Protein AF-A0A2L0LQH6-F1 (afdb_monomer_lite)

Radius of gyration: 15.02 Å; chains: 1; bounding box: 19×31×48 Å

Foldseek 3Di:
DDFDFDFLVNDDPPVSVVLCVVVDPPQADPRHGTPVSVVVVVVVVVVVVVVVVVVVVVVVVD

Structure (mmCIF, N/CA/C/O backbone):
data_AF-A0A2L0LQH6-F1
#
_entry.id   AF-A0A2L0LQH6-F1
#
loop_
_atom_site.group_PDB
_atom_site.id
_atom_site.type_symbol
_atom_site.label_atom_id
_atom_site.label_alt_id
_atom_site.label_comp_id
_atom_site.label_asym_id
_atom_site.label_entity_id
_atom_site.label_seq_id
_atom_site.pdbx_PDB_ins_code
_atom_site.Cartn_x
_atom_site.Cartn_y
_atom_site.Cartn_z
_atom_site.occupancy
_atom_site.B_iso_or_equiv
_atom_site.auth_seq_id
_atom_site.auth_comp_id
_atom_site.auth_asym_id
_atom_site.auth_atom_id
_atom_site.pdbx_PDB_model_num
ATOM 1 N N . MET A 1 1 ? -8.357 -20.554 -11.758 1.00 51.47 1 MET A N 1
ATOM 2 C CA . MET A 1 1 ? -8.359 -19.590 -10.640 1.00 51.47 1 MET A CA 1
ATOM 3 C C . MET A 1 1 ? -8.305 -18.209 -11.257 1.00 51.47 1 MET A C 1
ATOM 5 O O . MET A 1 1 ? -7.391 -17.965 -12.031 1.00 51.47 1 MET A O 1
ATOM 9 N N . GLY A 1 2 ? -9.339 -17.391 -11.060 1.00 67.56 2 GLY A N 1
ATOM 10 C CA . GLY A 1 2 ? -9.390 -16.045 -11.632 1.00 67.56 2 GLY A CA 1
ATOM 11 C C . GLY A 1 2 ? -8.638 -15.078 -10.731 1.00 67.56 2 GLY A C 1
ATOM 12 O O . GLY A 1 2 ? -8.832 -15.118 -9.519 1.00 67.56 2 GLY A O 1
ATOM 13 N N . CYS A 1 3 ? -7.778 -14.245 -11.309 1.00 73.94 3 CYS A N 1
ATOM 14 C CA . CYS A 1 3 ? -7.246 -13.096 -10.593 1.00 73.94 3 CYS A CA 1
ATOM 15 C C . CYS A 1 3 ? -8.234 -11.940 -10.762 1.00 73.94 3 CYS A C 1
ATOM 17 O O . CYS A 1 3 ? -8.620 -11.627 -11.890 1.00 73.94 3 CYS A O 1
ATOM 19 N N . TRP A 1 4 ? -8.676 -11.347 -9.657 1.00 84.75 4 TRP A N 1
ATOM 20 C CA . TRP A 1 4 ? -9.560 -10.184 -9.679 1.00 84.75 4 TRP A CA 1
ATOM 21 C C . TRP A 1 4 ? -8.710 -8.919 -9.722 1.00 84.75 4 TRP A C 1
ATOM 23 O O . TRP A 1 4 ? -7.708 -8.827 -9.014 1.00 84.75 4 TRP A O 1
ATOM 33 N N . ILE A 1 5 ? -9.101 -7.959 -10.556 1.00 87.69 5 ILE A N 1
ATOM 34 C CA . ILE A 1 5 ? -8.397 -6.686 -10.729 1.00 87.69 5 ILE A CA 1
ATOM 35 C C . ILE A 1 5 ? -9.309 -5.574 -10.217 1.00 87.69 5 ILE A C 1
ATOM 37 O O . ILE A 1 5 ? -10.475 -5.498 -10.605 1.00 87.69 5 ILE A O 1
ATOM 41 N N . VAL A 1 6 ? -8.770 -4.722 -9.352 1.00 86.62 6 VAL A N 1
ATOM 42 C CA . VAL A 1 6 ? -9.386 -3.465 -8.931 1.00 86.62 6 VAL A CA 1
ATOM 43 C C . VAL A 1 6 ? -8.930 -2.390 -9.901 1.00 86.62 6 VAL A C 1
ATOM 45 O O . VAL A 1 6 ? -7.727 -2.189 -10.086 1.00 86.62 6 VAL A O 1
ATOM 48 N N . ARG A 1 7 ? -9.883 -1.710 -10.540 1.00 87.19 7 ARG A N 1
ATOM 49 C CA . ARG A 1 7 ? -9.547 -0.670 -11.508 1.00 87.19 7 ARG A CA 1
ATOM 50 C C . ARG A 1 7 ? -9.144 0.608 -10.806 1.00 87.19 7 ARG A C 1
ATOM 52 O O . ARG A 1 7 ? -9.704 0.994 -9.784 1.00 87.19 7 ARG A O 1
ATOM 59 N N . ASP A 1 8 ? -8.258 1.337 -11.461 1.00 83.75 8 ASP A N 1
ATOM 60 C CA . ASP A 1 8 ? -7.771 2.645 -11.023 1.00 83.75 8 ASP A CA 1
ATOM 61 C C . ASP A 1 8 ? -8.871 3.701 -10.805 1.00 83.75 8 ASP A C 1
ATOM 63 O O . ASP A 1 8 ? -8.625 4.707 -10.142 1.00 83.75 8 ASP A O 1
ATOM 67 N N . GLN A 1 9 ? -10.046 3.523 -11.411 1.00 86.06 9 GLN A N 1
ATOM 68 C CA . GLN A 1 9 ? -11.209 4.409 -11.265 1.00 86.06 9 GLN A CA 1
ATOM 69 C C . GLN A 1 9 ? -12.083 4.065 -10.050 1.00 86.06 9 GLN A C 1
ATOM 71 O O . GLN A 1 9 ? -12.830 4.918 -9.581 1.00 86.06 9 GLN A O 1
ATOM 76 N N . ASP A 1 10 ? -11.992 2.827 -9.560 1.00 88.25 10 ASP A N 1
ATOM 77 C CA . ASP A 1 10 ? -12.781 2.332 -8.430 1.00 88.25 10 ASP A CA 1
ATOM 78 C C . ASP A 1 10 ? -12.079 2.611 -7.089 1.00 88.25 10 ASP A C 1
ATOM 80 O O . ASP A 1 10 ? -12.699 2.514 -6.030 1.00 88.25 10 ASP A O 1
ATOM 84 N N . ILE A 1 11 ? -10.796 2.997 -7.123 1.00 86.56 11 ILE A N 1
ATOM 85 C CA . ILE A 1 11 ? -10.023 3.381 -5.937 1.00 86.56 11 ILE A CA 1
ATOM 86 C C . ILE A 1 11 ? -10.107 4.904 -5.743 1.00 86.56 11 ILE A C 1
ATOM 88 O O . ILE A 1 11 ? -9.576 5.656 -6.567 1.00 86.56 11 ILE A O 1
ATOM 92 N N . PRO A 1 12 ? -10.720 5.390 -4.650 1.00 88.81 12 PRO A N 1
ATOM 93 C CA . PRO A 1 12 ? -10.791 6.818 -4.370 1.00 88.81 12 PRO A CA 1
ATOM 94 C C . PRO A 1 12 ? -9.427 7.393 -3.954 1.00 88.81 12 PRO A C 1
ATOM 96 O O . PRO A 1 12 ? -8.613 6.736 -3.302 1.00 88.81 12 PRO A O 1
ATOM 99 N N . GLU A 1 13 ? -9.188 8.667 -4.265 1.00 86.94 13 GLU A N 1
ATOM 100 C CA . GLU A 1 13 ? -8.075 9.419 -3.673 1.00 86.94 13 GLU A CA 1
ATOM 101 C C . GLU A 1 13 ? -8.377 9.760 -2.200 1.00 86.94 13 GLU A C 1
ATOM 103 O O . GLU A 1 13 ? -9.537 10.011 -1.863 1.00 86.94 13 GLU A O 1
ATOM 108 N N . PRO A 1 14 ? -7.372 9.781 -1.299 1.00 88.69 14 PRO A N 1
ATOM 109 C CA . PRO A 1 14 ? -5.925 9.661 -1.539 1.00 88.69 14 PRO A CA 1
ATOM 110 C C . PRO A 1 14 ? -5.388 8.216 -1.558 1.00 88.69 14 PRO A C 1
ATOM 112 O O . PRO A 1 14 ? -4.174 8.002 -1.598 1.00 88.69 14 PRO A O 1
ATOM 115 N N . TRP A 1 15 ? -6.260 7.210 -1.460 1.00 85.00 15 TRP A N 1
ATOM 116 C CA . TRP A 1 15 ? -5.845 5.816 -1.296 1.00 85.00 15 TRP A CA 1
ATOM 117 C C . TRP A 1 15 ? -5.140 5.264 -2.522 1.00 85.00 15 TRP A C 1
ATOM 119 O O . TRP A 1 15 ? -4.131 4.583 -2.377 1.00 85.00 15 TRP A O 1
ATOM 129 N N . LY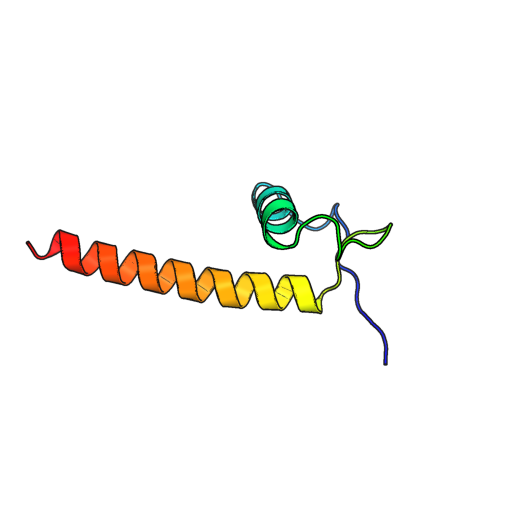S A 1 16 ? -5.605 5.626 -3.717 1.00 86.38 16 LYS A N 1
ATOM 130 C CA . LYS A 1 16 ? -4.939 5.269 -4.970 1.00 86.38 16 LYS A CA 1
ATOM 131 C C . LYS A 1 16 ? -3.493 5.759 -5.009 1.00 86.38 16 LYS A C 1
ATOM 133 O O . LYS A 1 16 ? -2.588 4.976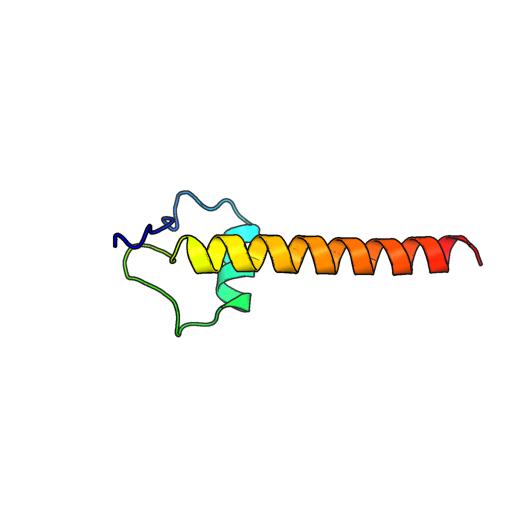 -5.301 1.00 86.38 16 LYS A O 1
ATOM 138 N N . SER A 1 17 ? -3.261 7.027 -4.672 1.00 87.62 17 SER A N 1
ATOM 139 C CA . SER A 1 17 ? -1.909 7.587 -4.614 1.00 87.62 17 SER A CA 1
ATOM 140 C C . SER A 1 17 ? -1.039 6.878 -3.573 1.00 87.62 17 SER A C 1
ATOM 142 O O . SER A 1 17 ? 0.088 6.491 -3.876 1.00 87.62 17 SER A O 1
ATOM 144 N N . ARG A 1 18 ? -1.563 6.641 -2.363 1.00 87.94 18 ARG A N 1
ATOM 145 C CA . ARG A 1 18 ? -0.839 5.919 -1.297 1.00 87.94 18 ARG A CA 1
ATOM 146 C C . ARG A 1 18 ? -0.476 4.497 -1.711 1.00 87.94 18 ARG A C 1
ATOM 148 O O . ARG A 1 18 ? 0.659 4.076 -1.520 1.00 87.94 18 ARG A O 1
ATOM 155 N N . PHE A 1 19 ? -1.420 3.794 -2.318 1.00 85.50 19 PHE A N 1
ATOM 156 C CA . PHE A 1 19 ? -1.243 2.427 -2.780 1.00 85.50 19 PHE A CA 1
ATOM 157 C C . PHE A 1 19 ? -0.220 2.332 -3.916 1.00 85.50 19 PHE A C 1
ATOM 159 O O . PHE A 1 19 ? 0.664 1.480 -3.885 1.00 85.50 19 PHE A O 1
ATOM 166 N N . THR A 1 20 ? -0.259 3.281 -4.857 1.00 83.81 20 THR A N 1
ATOM 167 C CA . THR A 1 20 ? 0.736 3.397 -5.937 1.00 83.81 20 THR A CA 1
ATOM 168 C C . THR A 1 20 ? 2.150 3.598 -5.385 1.00 83.81 20 THR A C 1
ATOM 170 O O . THR A 1 20 ? 3.104 3.010 -5.894 1.00 83.81 20 THR A O 1
ATOM 173 N N . VAL A 1 21 ? 2.299 4.412 -4.336 1.00 85.44 21 VAL A N 1
ATOM 174 C CA . VAL A 1 21 ? 3.591 4.634 -3.670 1.00 85.44 21 VAL A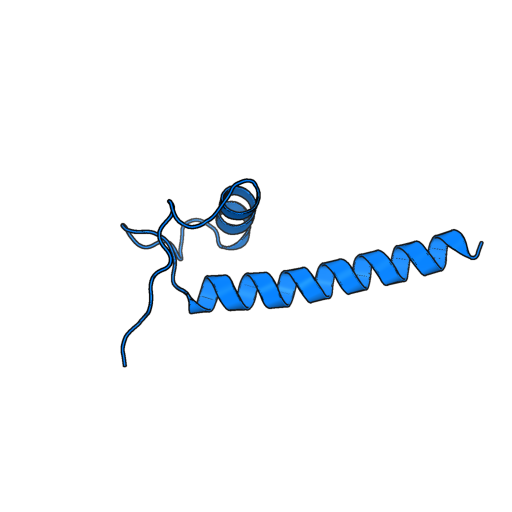 CA 1
ATOM 175 C C . VAL A 1 21 ? 4.051 3.386 -2.910 1.00 85.44 21 VAL A C 1
ATOM 177 O O . VAL A 1 21 ? 5.233 3.058 -2.964 1.00 85.44 21 VAL A O 1
ATOM 180 N N . ALA A 1 22 ? 3.136 2.686 -2.235 1.00 83.06 22 ALA A N 1
ATOM 181 C CA . ALA A 1 22 ? 3.452 1.524 -1.406 1.00 83.06 22 ALA A CA 1
ATOM 182 C C . ALA A 1 22 ? 3.873 0.287 -2.218 1.00 83.06 22 ALA A C 1
ATOM 184 O O . ALA A 1 22 ? 4.851 -0.368 -1.867 1.00 83.06 22 ALA A O 1
ATOM 185 N N . LEU A 1 23 ? 3.166 -0.030 -3.308 1.00 78.69 23 LEU A N 1
ATOM 186 C CA . LEU A 1 23 ? 3.459 -1.210 -4.135 1.00 78.69 23 LEU A CA 1
ATOM 187 C C . LEU A 1 23 ? 4.620 -1.012 -5.116 1.00 78.69 23 LEU A C 1
ATOM 189 O O . LEU A 1 23 ? 5.224 -1.984 -5.572 1.00 78.69 23 LEU A O 1
ATOM 193 N N . GLY A 1 24 ? 4.933 0.235 -5.467 1.00 69.88 24 GLY A N 1
ATOM 194 C CA . GLY A 1 24 ? 5.905 0.543 -6.510 1.00 69.88 24 GLY A CA 1
ATOM 195 C C . GLY A 1 24 ? 5.446 0.129 -7.924 1.00 69.88 24 GLY A C 1
ATOM 196 O O . GLY A 1 24 ? 4.388 -0.471 -8.117 1.00 69.88 24 GLY A O 1
ATOM 197 N N . PRO A 1 25 ? 6.232 0.450 -8.969 1.00 63.97 25 PRO A N 1
ATOM 198 C CA . PRO A 1 25 ? 5.829 0.247 -10.366 1.00 63.97 25 PRO A CA 1
ATOM 199 C C . PRO A 1 25 ? 5.802 -1.224 -10.825 1.00 63.97 25 PRO A C 1
ATOM 201 O O . PRO A 1 25 ? 5.389 -1.491 -11.950 1.00 63.97 25 PRO A O 1
ATOM 204 N N . ALA A 1 26 ? 6.253 -2.175 -9.999 1.00 56.06 26 ALA A N 1
ATOM 205 C CA . ALA A 1 26 ? 6.477 -3.568 -10.396 1.00 56.06 26 ALA A CA 1
ATOM 206 C C . ALA A 1 26 ? 5.218 -4.457 -10.356 1.00 56.06 26 ALA A C 1
ATOM 208 O O . ALA A 1 26 ? 5.202 -5.503 -11.002 1.00 56.06 26 ALA A O 1
ATOM 209 N N . THR A 1 27 ? 4.166 -4.041 -9.644 1.00 64.69 27 THR A N 1
ATOM 210 C CA . THR A 1 27 ? 2.957 -4.859 -9.397 1.00 64.69 27 THR A CA 1
ATOM 211 C C . THR A 1 27 ? 1.727 -4.358 -10.169 1.00 64.69 27 THR A C 1
ATOM 213 O O . THR A 1 27 ? 0.606 -4.814 -9.952 1.00 64.69 27 THR A O 1
ATOM 216 N N . ARG A 1 28 ? 1.904 -3.389 -11.075 1.00 68.81 28 ARG A N 1
ATOM 217 C CA . ARG A 1 28 ? 0.793 -2.743 -11.786 1.00 68.81 28 ARG A CA 1
ATOM 218 C C . ARG A 1 28 ? 0.383 -3.535 -13.029 1.00 68.81 28 ARG A C 1
ATOM 220 O O . ARG A 1 28 ? 1.236 -3.937 -13.817 1.00 68.81 28 ARG A O 1
ATOM 227 N N . VAL A 1 29 ? -0.923 -3.701 -13.234 1.00 73.75 29 VAL A N 1
ATOM 228 C CA . VAL A 1 29 ? -1.508 -4.215 -14.484 1.00 73.75 29 VAL A CA 1
ATOM 229 C C . VAL A 1 29 ? -2.087 -3.060 -15.307 1.00 73.75 29 VAL A C 1
ATOM 231 O O . VAL A 1 29 ? -2.389 -2.004 -14.756 1.00 73.75 29 VAL A O 1
ATOM 234 N N . GLU A 1 30 ? -2.245 -3.232 -16.625 1.00 71.88 30 GLU A N 1
ATOM 235 C CA . GLU A 1 30 ? -2.709 -2.151 -17.522 1.00 71.88 30 GLU A CA 1
ATOM 236 C C . GLU A 1 30 ? -4.051 -1.524 -17.091 1.00 71.88 30 GLU A C 1
ATOM 238 O O . GLU A 1 30 ? -4.237 -0.321 -17.250 1.00 71.88 30 GLU A O 1
ATOM 243 N N . ASP A 1 31 ? -4.951 -2.312 -16.491 1.00 75.31 31 ASP A N 1
ATOM 244 C CA . ASP A 1 31 ? -6.290 -1.878 -16.057 1.00 75.31 31 ASP A CA 1
ATOM 245 C C . ASP A 1 31 ? -6.368 -1.449 -14.569 1.00 75.31 31 ASP A C 1
ATOM 247 O O . ASP A 1 31 ? -7.418 -0.990 -14.115 1.00 75.31 31 ASP A O 1
ATOM 251 N N . GLY A 1 32 ? -5.289 -1.590 -13.782 1.00 82.19 32 GLY A N 1
ATOM 252 C CA . GLY A 1 32 ? -5.288 -1.285 -12.343 1.00 82.19 32 GLY A CA 1
ATOM 253 C C . GLY A 1 32 ? -4.335 -2.149 -11.511 1.00 82.19 32 GLY A C 1
ATOM 254 O O . GLY A 1 32 ? -3.151 -2.275 -11.828 1.00 82.19 32 GLY A O 1
ATOM 255 N N . PHE A 1 33 ? -4.847 -2.746 -10.433 1.00 85.25 33 PHE A N 1
ATOM 256 C CA . PHE A 1 33 ? -4.072 -3.554 -9.483 1.00 85.25 33 PHE A CA 1
ATOM 257 C C . PHE A 1 33 ? -4.777 -4.865 -9.148 1.00 85.25 33 PHE A C 1
ATOM 259 O O . PHE A 1 33 ? -5.999 -4.962 -9.257 1.00 85.25 33 PHE A O 1
ATOM 266 N N . TYR A 1 34 ? -4.039 -5.879 -8.701 1.00 87.69 34 TYR A N 1
ATOM 267 C CA . TYR A 1 34 ? -4.680 -7.099 -8.221 1.00 87.69 34 TYR A CA 1
ATOM 268 C C . TYR A 1 34 ? -5.445 -6.842 -6.917 1.00 87.69 34 TYR A C 1
ATOM 270 O O . TYR A 1 34 ? -4.973 -6.156 -6.012 1.00 87.69 34 TYR A O 1
ATOM 278 N N . LEU A 1 35 ? -6.635 -7.436 -6.809 1.00 86.44 35 LEU A N 1
ATOM 279 C CA . LEU A 1 35 ? -7.483 -7.347 -5.619 1.00 86.44 35 LEU A CA 1
ATOM 280 C C . LEU A 1 35 ? -6.781 -7.903 -4.377 1.00 86.44 35 LEU A C 1
ATOM 282 O O . LEU A 1 35 ? -7.008 -7.401 -3.280 1.00 86.44 35 LEU A O 1
ATOM 286 N N . GLN A 1 36 ? -5.934 -8.920 -4.555 1.00 86.38 36 GLN A N 1
ATOM 287 C CA . GLN A 1 36 ? -5.146 -9.490 -3.466 1.00 86.38 36 GLN A CA 1
ATOM 288 C C . GLN A 1 36 ? -4.194 -8.442 -2.885 1.00 86.38 36 GLN A C 1
ATOM 290 O O . GLN A 1 36 ? -4.288 -8.149 -1.700 1.00 86.38 36 GLN A O 1
ATOM 295 N N . ASP A 1 37 ? -3.380 -7.802 -3.731 1.00 85.81 37 ASP A N 1
ATOM 296 C CA . ASP A 1 37 ? -2.452 -6.754 -3.293 1.00 85.81 37 ASP A CA 1
ATOM 297 C C . ASP A 1 37 ? -3.190 -5.579 -2.635 1.00 85.81 37 ASP A C 1
ATOM 299 O O . ASP A 1 37 ? -2.725 -5.014 -1.647 1.00 85.81 37 ASP A O 1
ATOM 303 N N . TRP A 1 38 ? -4.370 -5.224 -3.157 1.00 85.88 38 TRP A N 1
ATOM 304 C CA . TRP A 1 38 ? -5.216 -4.185 -2.566 1.00 85.88 38 TRP A CA 1
ATOM 305 C C . TRP A 1 38 ? -5.712 -4.567 -1.170 1.00 85.88 38 TRP A C 1
ATOM 307 O O . TRP A 1 38 ? -5.665 -3.754 -0.248 1.00 85.88 38 TRP A O 1
ATOM 317 N N . THR A 1 39 ? -6.157 -5.810 -1.002 1.00 88.19 39 THR A N 1
ATOM 318 C CA . THR A 1 39 ? -6.641 -6.319 0.286 1.00 88.19 39 THR A CA 1
ATOM 319 C C . THR A 1 39 ? -5.504 -6.405 1.304 1.00 88.19 39 THR A C 1
ATOM 321 O O . THR A 1 39 ? -5.670 -5.958 2.436 1.00 88.19 39 THR A O 1
ATOM 324 N N . ASP A 1 40 ? -4.334 -6.895 0.890 1.00 89.25 40 ASP A N 1
ATOM 325 C CA . ASP A 1 40 ? -3.158 -7.022 1.757 1.00 89.25 40 ASP A CA 1
ATOM 326 C C . ASP A 1 40 ? -2.638 -5.648 2.213 1.00 89.25 40 ASP A C 1
ATOM 328 O O . ASP A 1 40 ? -2.234 -5.472 3.367 1.00 89.25 40 ASP A O 1
ATOM 332 N N . PHE A 1 41 ? -2.704 -4.641 1.336 1.00 88.31 41 PHE A N 1
ATOM 333 C CA . PHE A 1 41 ? -2.373 -3.262 1.689 1.00 88.31 41 PHE A CA 1
ATOM 334 C C . PHE A 1 41 ? -3.327 -2.680 2.734 1.00 88.31 41 PHE A C 1
ATOM 336 O O . PHE A 1 41 ? -2.866 -2.031 3.672 1.00 88.31 41 PHE A O 1
ATOM 343 N N . LEU A 1 42 ? -4.637 -2.915 2.599 1.00 88.06 42 LEU A N 1
ATOM 344 C CA . LEU A 1 42 ? -5.620 -2.441 3.574 1.00 88.06 42 LEU A CA 1
ATOM 345 C C . LEU A 1 42 ? -5.438 -3.104 4.946 1.00 88.06 42 LEU A C 1
ATOM 347 O O . LEU A 1 42 ? -5.481 -2.398 5.951 1.00 88.06 42 LEU A O 1
ATOM 351 N N . ASP A 1 43 ? -5.178 -4.415 4.994 1.00 90.62 43 ASP A N 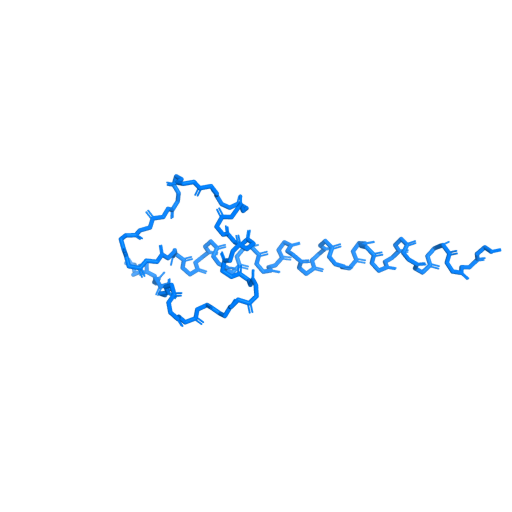1
ATOM 352 C CA . ASP A 1 43 ? -4.905 -5.133 6.252 1.00 90.62 43 ASP A CA 1
ATOM 353 C C . ASP A 1 43 ? -3.645 -4.590 6.940 1.00 90.62 43 ASP A C 1
ATOM 355 O O . ASP A 1 43 ? -3.646 -4.294 8.135 1.00 90.62 43 ASP A O 1
ATOM 359 N N . THR A 1 44 ? -2.576 -4.378 6.168 1.00 90.00 44 THR A N 1
ATOM 360 C CA . THR A 1 44 ? -1.331 -3.796 6.687 1.00 90.00 44 THR A CA 1
ATOM 361 C C . THR A 1 44 ? -1.561 -2.378 7.212 1.00 90.00 44 THR A C 1
ATOM 363 O O . THR A 1 44 ? -1.098 -2.036 8.298 1.00 90.00 44 THR A O 1
ATOM 366 N N . TRP A 1 45 ? -2.314 -1.559 6.475 1.00 88.44 45 TRP A N 1
ATOM 367 C CA . TRP A 1 45 ? -2.617 -0.188 6.873 1.00 88.44 45 TRP A CA 1
ATOM 368 C C . TRP A 1 45 ? -3.455 -0.115 8.155 1.00 88.44 45 TRP A C 1
ATOM 370 O O . TRP A 1 45 ? -3.204 0.741 9.001 1.00 88.44 45 TRP A O 1
ATOM 380 N N . GLU A 1 46 ? -4.442 -0.998 8.319 1.00 90.12 46 GLU A N 1
ATOM 381 C CA . GLU A 1 46 ? -5.246 -1.069 9.544 1.00 90.12 46 GLU A CA 1
ATOM 382 C C . GLU A 1 46 ? -4.369 -1.366 10.767 1.00 90.12 46 GLU A C 1
ATOM 384 O O . GLU A 1 46 ? -4.502 -0.711 11.803 1.00 90.12 46 GLU A O 1
ATOM 389 N N . ARG A 1 47 ? -3.413 -2.292 10.629 1.00 89.75 47 ARG A N 1
ATOM 390 C CA . ARG A 1 47 ? -2.452 -2.616 11.693 1.00 89.75 47 ARG A CA 1
ATOM 391 C C . ARG A 1 47 ? -1.532 -1.446 12.018 1.00 89.75 47 ARG A C 1
ATOM 393 O O . ARG A 1 47 ? -1.315 -1.166 13.195 1.00 89.75 47 ARG A O 1
ATOM 400 N N . ASP A 1 48 ? -1.017 -0.760 11.002 1.00 88.44 48 ASP A N 1
ATOM 401 C CA . ASP A 1 48 ? -0.180 0.428 11.193 1.00 88.44 48 ASP A CA 1
ATOM 402 C C . ASP A 1 48 ? -0.956 1.540 11.904 1.00 88.44 48 ASP A C 1
ATOM 404 O O . ASP A 1 48 ? -0.438 2.156 12.834 1.00 88.44 48 ASP A O 1
ATOM 408 N N . LEU A 1 49 ? -2.218 1.770 11.527 1.00 89.56 49 LEU A N 1
ATOM 409 C CA . LEU A 1 49 ? -3.063 2.759 12.192 1.00 89.56 49 LEU A CA 1
ATOM 410 C C . LEU A 1 49 ? -3.338 2.376 13.651 1.00 89.56 49 LEU A C 1
ATOM 412 O O . LEU A 1 49 ? -3.264 3.239 14.521 1.00 89.56 49 LEU A O 1
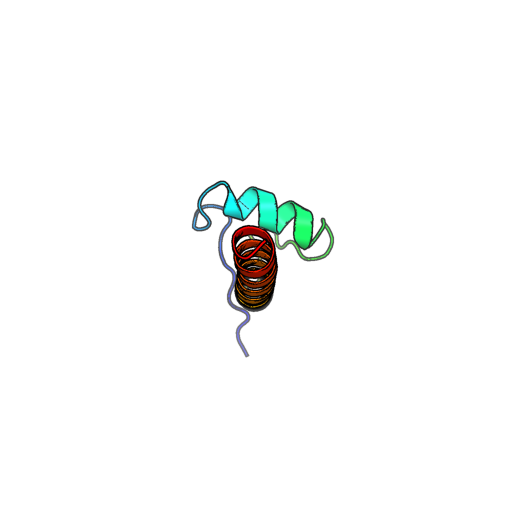ATOM 416 N N . ALA A 1 50 ? -3.594 1.096 13.931 1.00 89.69 50 ALA A N 1
ATOM 417 C CA . ALA A 1 50 ? -3.747 0.603 15.298 1.00 89.69 50 ALA A CA 1
ATOM 418 C C . ALA A 1 50 ? -2.465 0.798 16.121 1.00 89.69 50 ALA A C 1
ATOM 420 O O . ALA A 1 50 ? -2.530 1.149 17.297 1.00 89.69 50 ALA A O 1
ATOM 421 N N . HIS A 1 51 ? -1.295 0.619 15.505 1.00 87.06 51 HIS A N 1
ATOM 422 C CA . HIS A 1 51 ? -0.018 0.888 16.153 1.00 87.06 51 HIS A CA 1
ATOM 423 C C . HIS A 1 51 ? 0.158 2.382 16.448 1.00 87.06 51 HIS A C 1
ATOM 425 O O . HIS A 1 51 ? 0.530 2.749 17.558 1.00 87.06 51 HIS A O 1
ATOM 431 N N . VAL A 1 52 ? -0.148 3.255 15.483 1.00 89.00 52 VAL A N 1
ATOM 432 C CA . VAL A 1 52 ? -0.101 4.715 15.665 1.00 89.00 52 VAL A CA 1
ATOM 433 C C . VAL A 1 52 ? -1.047 5.169 16.777 1.00 89.00 52 VAL A C 1
ATOM 435 O O . VAL A 1 52 ? -0.654 6.011 17.580 1.00 89.00 52 VAL A O 1
ATOM 438 N N . GLU A 1 53 ? -2.253 4.604 16.855 1.00 88.31 53 GLU A N 1
ATOM 439 C CA . GLU A 1 53 ? -3.203 4.925 17.923 1.00 88.31 53 GLU A CA 1
ATOM 440 C C . GLU A 1 53 ? -2.670 4.494 19.293 1.00 88.31 53 GLU A C 1
ATOM 442 O O . GLU A 1 53 ? -2.680 5.298 20.214 1.00 88.31 53 GLU A O 1
ATOM 447 N N . GLN A 1 54 ? -2.081 3.299 19.412 1.00 86.19 54 GLN A N 1
ATOM 448 C CA . GLN A 1 54 ? -1.443 2.860 20.662 1.00 86.19 54 GLN A CA 1
ATOM 449 C C . GLN A 1 54 ? -0.319 3.802 21.112 1.00 86.19 54 GLN A C 1
ATOM 451 O O . GLN A 1 54 ? -0.196 4.095 22.299 1.00 86.19 54 GLN A O 1
ATOM 456 N N . HIS A 1 55 ? 0.509 4.290 20.179 1.00 84.31 55 HIS A N 1
ATOM 457 C CA . HIS A 1 55 ? 1.537 5.290 20.498 1.00 84.31 55 HIS A CA 1
ATOM 458 C C . HIS A 1 55 ? 0.930 6.628 20.904 1.00 84.31 55 HIS A C 1
ATOM 460 O O . HIS A 1 55 ? 1.482 7.306 21.764 1.00 84.31 55 HIS A O 1
ATOM 466 N N . ARG A 1 56 ? -0.192 7.018 20.296 1.00 82.75 56 ARG A N 1
ATOM 467 C CA . ARG A 1 56 ? -0.905 8.243 20.653 1.00 82.75 56 ARG A CA 1
ATOM 468 C C . ARG A 1 56 ? -1.491 8.155 22.059 1.00 82.75 56 ARG A C 1
ATOM 470 O O . ARG A 1 56 ? -1.222 9.037 22.861 1.00 82.75 56 ARG A O 1
ATOM 477 N N . GLU A 1 57 ? -2.195 7.071 22.373 1.00 81.31 57 GLU A N 1
ATOM 478 C CA . GLU A 1 57 ? -2.720 6.803 23.716 1.00 81.31 57 GLU A CA 1
ATOM 479 C C . GLU A 1 57 ? -1.597 6.776 24.762 1.00 81.31 57 GLU A C 1
ATOM 481 O O . GLU A 1 57 ? -1.751 7.332 25.843 1.00 81.31 57 GLU A O 1
ATOM 486 N N . ALA A 1 58 ? -0.436 6.204 24.427 1.00 79.06 58 ALA A N 1
ATOM 487 C CA . ALA A 1 58 ? 0.723 6.197 25.317 1.00 79.06 58 ALA A CA 1
ATOM 488 C C . ALA A 1 58 ? 1.342 7.591 25.553 1.00 79.06 58 ALA A C 1
ATOM 490 O O . ALA A 1 58 ? 1.971 7.792 26.585 1.00 79.06 58 ALA A O 1
ATOM 491 N N . LEU A 1 59 ? 1.187 8.534 24.614 1.00 74.25 59 LEU A N 1
ATOM 492 C CA . LEU A 1 59 ? 1.675 9.915 24.737 1.00 74.25 59 LEU A CA 1
ATOM 493 C C . LEU A 1 59 ? 0.665 10.852 25.418 1.00 74.25 59 LEU A C 1
ATOM 495 O O . LEU A 1 59 ? 1.075 11.872 25.960 1.00 74.25 59 LEU A O 1
ATOM 499 N N . ASP A 1 60 ? -0.631 10.538 25.362 1.00 60.94 60 ASP A N 1
ATOM 500 C CA . ASP A 1 60 ? -1.696 11.300 26.030 1.00 60.94 60 ASP A CA 1
ATOM 501 C C . ASP A 1 60 ? -1.810 10.967 27.545 1.00 60.94 60 ASP A C 1
ATOM 503 O O . ASP A 1 60 ? -2.470 11.704 28.279 1.00 60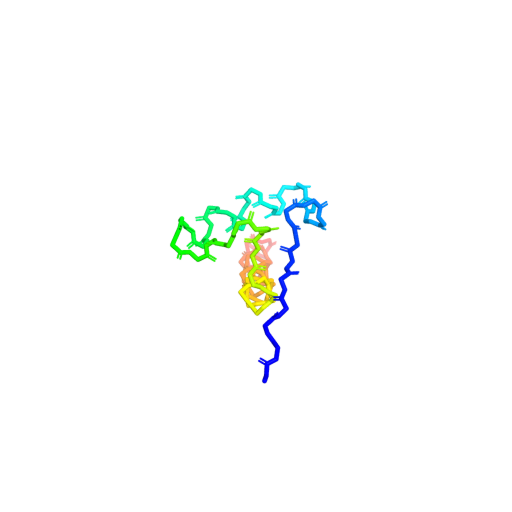.94 60 ASP A O 1
ATOM 507 N N . ASP A 1 61 ? -1.160 9.894 28.027 1.00 56.53 61 ASP A N 1
ATOM 508 C CA . ASP A 1 61 ? -1.123 9.469 29.447 1.00 56.53 61 ASP A CA 1
ATOM 509 C C . ASP A 1 61 ? 0.097 10.024 30.243 1.00 56.53 61 ASP A C 1
ATOM 511 O O . ASP A 1 61 ? 0.238 9.731 31.434 1.00 56.53 61 ASP A O 1
ATOM 515 N N . GLU A 1 62 ? 0.971 10.836 29.617 1.00 49.75 62 GLU A N 1
ATOM 516 C CA . GLU A 1 62 ? 2.065 11.611 30.263 1.00 49.75 62 GLU A CA 1
ATOM 517 C C . GLU A 1 62 ? 1.685 13.081 30.535 1.00 49.75 62 GLU A C 1
ATOM 519 O O . GLU A 1 62 ? 2.104 13.607 31.597 1.00 49.75 62 GLU A O 1
#

pLDDT: mean 81.38, std 10.25, range [49.75, 90.62]

Secondary structure (DSSP, 8-state):
-PPPEEETTTS-TTHHHHHHHHH-GGG-BTTEEEHHHHHHHHHHHHHHHHHHHHHHHHHHT-

Sequence (62 aa):
MGCWIVRDQDIPEPWKSRFTVALGPATRVEDGFYLQDWTDFLDTWERDLAHVEQHREALDDE